Protein AF-A0AAW3MWT2-F1 (afdb_monomer)

Foldseek 3Di:
DDDDDDPDDPDDDPDPDDPPPPPPDPDPPDDDPPPPDPPPPFAWDDWDADPQWIWTDTPQWIWIAHNVRDMDIDSDPVSRVVVVVVVPPD

Solvent-accessible surface area (backbone atoms only — not comparable to full-atom values): 6159 Å² total; per-residue (Å²): 142,81,90,83,87,81,92,75,85,78,71,86,74,78,80,82,78,78,88,77,75,76,84,77,71,85,81,89,77,88,70,79,85,69,79,73,68,80,75,75,81,68,56,72,74,46,76,49,74,56,96,58,33,34,41,37,33,37,84,77,25,36,38,38,38,42,73,88,69,51,74,50,73,23,72,42,73,65,56,40,54,53,47,52,64,68,62,72,80,118

Radius of gyration: 27.47 Å; Cα contacts (8 Å, |Δi|>4): 74; chains: 1; bounding box: 90×34×46 Å

Sequence (90 aa):
MSKSSSRTRRAARPLRVSPLIAQYVPALATGSPATLAPQTTRNLLVSKTWFGVTVNRYQNGYEIIFADGRKLSSGTPWGLLVQMFKGGAK

Mean predicted aligned error: 18.37 Å

pLDDT: mean 70.32, std 18.53, range [40.59, 93.5]

Structure (mmCIF, N/CA/C/O backbone):
data_AF-A0AAW3MWT2-F1
#
_entry.id   AF-A0AAW3MWT2-F1
#
loop_
_atom_site.group_PDB
_atom_site.id
_atom_site.type_symbol
_atom_site.label_atom_id
_atom_site.label_alt_id
_atom_site.label_comp_id
_atom_site.label_asym_id
_atom_site.label_entity_id
_atom_site.label_seq_id
_atom_site.pdbx_PDB_ins_code
_atom_site.Cartn_x
_atom_site.Cartn_y
_atom_site.Cartn_z
_atom_site.occupancy
_atom_site.B_iso_or_equiv
_atom_site.auth_seq_id
_atom_site.auth_comp_id
_atom_site.auth_asym_id
_atom_site.auth_atom_id
_atom_site.pdbx_PDB_model_num
ATOM 1 N N . MET A 1 1 ? -70.515 -8.635 29.691 1.00 54.50 1 MET A N 1
ATOM 2 C CA . MET A 1 1 ? -69.882 -9.970 29.589 1.00 54.50 1 MET A CA 1
ATOM 3 C C . MET A 1 1 ? -70.101 -10.514 28.184 1.00 54.50 1 MET A C 1
ATOM 5 O O . MET A 1 1 ? -71.246 -10.711 27.821 1.00 54.50 1 MET A O 1
ATOM 9 N N . SER A 1 2 ? -69.034 -10.697 27.402 1.00 46.78 2 SER A N 1
ATOM 10 C CA . SER A 1 2 ? -68.845 -11.795 26.433 1.00 46.78 2 SER A CA 1
ATOM 11 C C . SER A 1 2 ? -67.476 -11.601 25.772 1.00 46.78 2 SER A C 1
ATOM 13 O O . SER A 1 2 ? -67.266 -10.664 25.005 1.00 46.78 2 SER A O 1
ATOM 15 N N . LYS A 1 3 ? -66.506 -12.440 26.149 1.00 49.66 3 LYS A N 1
ATOM 16 C CA . LYS A 1 3 ? -65.258 -12.624 25.403 1.00 49.66 3 LYS A CA 1
ATOM 17 C C . LYS A 1 3 ? -65.589 -13.539 24.225 1.00 49.66 3 LYS A C 1
ATOM 19 O O . LYS A 1 3 ? -66.073 -14.640 24.462 1.00 49.66 3 LYS A O 1
ATOM 24 N N . SER A 1 4 ? -65.235 -13.154 23.002 1.00 46.22 4 SER A N 1
ATOM 25 C CA . SER A 1 4 ? -64.970 -14.142 21.955 1.00 46.22 4 SER A CA 1
ATOM 26 C C . SER A 1 4 ? -63.790 -13.717 21.091 1.00 46.22 4 SER A C 1
ATOM 28 O O . SER A 1 4 ? -63.696 -12.598 20.597 1.00 46.22 4 SER A O 1
ATOM 30 N N . SER A 1 5 ? -62.850 -14.647 21.021 1.00 50.69 5 SER A N 1
ATOM 31 C CA . SER A 1 5 ? -61.530 -14.600 20.418 1.00 50.69 5 SER A CA 1
ATOM 32 C C . SER A 1 5 ? -61.615 -15.132 18.990 1.00 50.69 5 SER A C 1
ATOM 34 O O . SER A 1 5 ? -62.176 -16.203 18.782 1.00 50.69 5 SER A O 1
ATOM 36 N N . SER A 1 6 ? -60.989 -14.466 18.016 1.00 53.78 6 SER A N 1
ATOM 37 C CA . SER A 1 6 ? -60.463 -15.174 16.841 1.00 53.78 6 SER A CA 1
ATOM 38 C C . SER A 1 6 ? -59.199 -14.502 16.300 1.00 53.78 6 SER A C 1
ATOM 40 O O . SER A 1 6 ? -59.180 -13.623 15.444 1.00 53.78 6 SER A O 1
ATOM 42 N N . ARG A 1 7 ? -58.082 -14.961 16.859 1.00 49.88 7 ARG A N 1
ATOM 43 C CA . ARG A 1 7 ? -56.726 -14.792 16.345 1.00 49.88 7 ARG A CA 1
ATOM 44 C C . ARG A 1 7 ? -56.587 -15.618 15.062 1.00 49.88 7 ARG A C 1
ATOM 46 O O . ARG A 1 7 ? -56.202 -16.782 15.136 1.00 49.88 7 ARG A O 1
ATOM 53 N N . THR A 1 8 ? -56.850 -15.031 13.895 1.00 52.88 8 THR A N 1
ATOM 54 C CA . THR A 1 8 ? -56.598 -15.712 12.613 1.00 52.88 8 THR A CA 1
ATOM 55 C C . THR A 1 8 ? -55.355 -15.147 11.942 1.00 52.88 8 THR A C 1
ATOM 57 O O . THR A 1 8 ? -55.332 -14.058 11.376 1.00 52.88 8 THR A O 1
ATOM 60 N N . ARG A 1 9 ? -54.297 -15.949 12.055 1.00 54.38 9 ARG A N 1
ATOM 61 C CA . ARG A 1 9 ? -52.997 -15.853 11.393 1.00 54.38 9 ARG A CA 1
ATOM 62 C C . ARG A 1 9 ? -53.158 -15.494 9.909 1.00 54.38 9 ARG A C 1
ATOM 64 O O . ARG A 1 9 ? -53.617 -16.324 9.129 1.00 54.38 9 ARG A O 1
ATOM 71 N N . ARG A 1 10 ? -52.666 -14.332 9.479 1.00 48.22 10 ARG A N 1
ATOM 72 C CA . ARG A 1 10 ? -52.165 -14.185 8.105 1.00 48.22 10 ARG A CA 1
ATOM 73 C C . ARG A 1 10 ? -50.663 -14.006 8.167 1.00 48.22 10 ARG A C 1
ATOM 75 O O . ARG A 1 10 ? -50.141 -12.927 8.410 1.00 48.22 10 ARG A O 1
ATOM 82 N N . ALA A 1 11 ? -50.019 -15.159 8.038 1.00 56.28 11 ALA A N 1
ATOM 83 C CA . ALA A 1 11 ? -48.593 -15.333 7.903 1.00 56.28 11 ALA A CA 1
ATOM 84 C C . ALA A 1 11 ? -48.006 -14.335 6.900 1.00 56.28 11 ALA A C 1
ATOM 86 O O . ALA A 1 11 ? -48.584 -14.090 5.836 1.00 56.28 11 ALA A O 1
ATOM 87 N N . ALA A 1 12 ? -46.841 -13.807 7.268 1.00 53.75 12 ALA A N 1
ATOM 88 C CA . ALA A 1 12 ? -45.910 -13.129 6.390 1.00 53.75 12 ALA A CA 1
ATOM 89 C C . ALA A 1 12 ? -45.817 -13.884 5.057 1.00 53.75 12 ALA A C 1
ATOM 91 O O . ALA A 1 12 ? -45.319 -15.007 4.995 1.00 53.75 12 ALA A O 1
ATOM 92 N N . ARG A 1 13 ? -46.347 -13.281 3.992 1.00 54.59 13 ARG A N 1
ATOM 93 C CA . ARG A 1 13 ? -46.101 -13.746 2.631 1.00 54.59 13 ARG A CA 1
ATOM 94 C C . ARG A 1 13 ? -44.732 -13.203 2.226 1.00 54.59 13 ARG A C 1
ATOM 96 O O . ARG A 1 13 ? -44.605 -11.982 2.142 1.00 54.59 13 ARG A O 1
ATOM 103 N N . PRO A 1 14 ? -43.713 -14.046 1.992 1.00 58.22 14 PRO A N 1
ATOM 104 C CA . PRO A 1 14 ? -42.461 -13.560 1.442 1.00 58.22 14 PRO A CA 1
ATOM 105 C C . PRO A 1 14 ? -42.727 -13.019 0.034 1.00 58.22 14 PRO A C 1
ATOM 107 O O . PRO A 1 14 ? -43.324 -13.700 -0.806 1.00 58.22 14 PRO A O 1
ATOM 110 N N . LEU A 1 15 ? -42.318 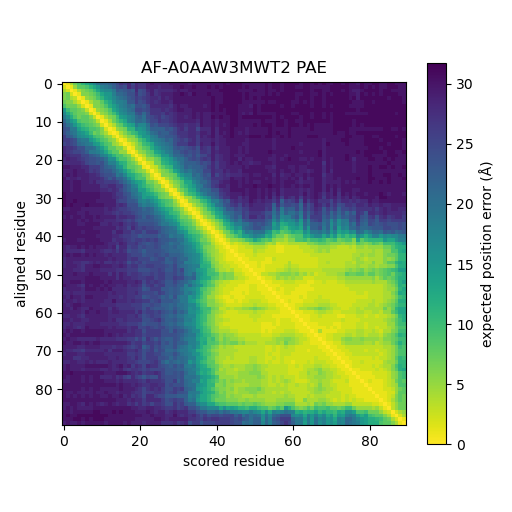-11.770 -0.194 1.00 60.72 15 LEU A N 1
ATOM 111 C CA . LEU A 1 15 ? -42.275 -11.150 -1.513 1.00 60.72 15 LEU A CA 1
ATOM 112 C C . LEU A 1 15 ? -41.439 -12.064 -2.415 1.00 60.72 15 LEU A C 1
ATOM 114 O O . LEU A 1 15 ? -40.248 -12.259 -2.176 1.00 60.72 15 LEU A O 1
ATOM 118 N N . ARG A 1 16 ? -42.075 -12.685 -3.414 1.00 57.94 16 ARG A N 1
ATOM 119 C CA . ARG A 1 16 ? -41.377 -13.476 -4.431 1.00 57.94 16 ARG A CA 1
ATOM 120 C C . ARG A 1 16 ? -40.522 -12.513 -5.249 1.00 57.94 16 ARG A C 1
ATOM 122 O O . ARG A 1 16 ? -41.037 -11.814 -6.114 1.00 57.94 16 ARG A O 1
ATOM 129 N N . VAL A 1 17 ? -39.238 -12.445 -4.922 1.00 54.28 17 VAL A N 1
ATOM 130 C CA . VAL A 1 17 ? -38.244 -11.674 -5.668 1.00 54.28 17 VAL A CA 1
ATOM 131 C C . VAL A 1 17 ? -38.124 -12.288 -7.065 1.00 54.28 17 VAL A C 1
ATOM 133 O O . VAL A 1 17 ? -37.851 -13.477 -7.214 1.00 54.28 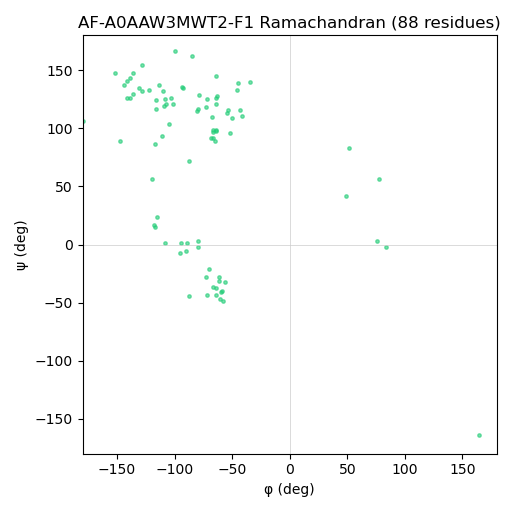17 VAL A O 1
ATOM 136 N N . SER A 1 18 ? -38.388 -11.481 -8.088 1.00 56.06 18 SER A N 1
ATOM 137 C CA . SER A 1 18 ? -38.247 -11.819 -9.505 1.00 56.06 18 SER A CA 1
ATOM 138 C C . SER A 1 18 ? -36.782 -12.125 -9.859 1.00 56.06 18 SER A C 1
ATOM 140 O O . SER A 1 18 ? -35.924 -11.273 -9.605 1.00 56.06 18 SER A O 1
ATOM 142 N N . PRO A 1 19 ? -36.453 -13.268 -10.488 1.00 55.72 19 PRO A N 1
ATOM 143 C CA . PRO A 1 19 ? -35.085 -13.601 -10.863 1.00 55.72 19 PRO A CA 1
ATOM 144 C C . PRO A 1 19 ? -34.765 -13.012 -12.244 1.00 55.72 19 PRO A C 1
ATOM 146 O O . PRO A 1 19 ? -34.675 -13.735 -13.228 1.00 55.72 19 PRO A O 1
ATOM 149 N N . LEU A 1 20 ? -34.619 -11.689 -12.338 1.00 53.03 20 LEU A N 1
ATOM 150 C CA . LEU A 1 20 ? -34.152 -11.025 -13.571 1.00 53.03 20 LEU A CA 1
ATOM 151 C C . LEU A 1 20 ? -32.722 -10.472 -13.464 1.00 53.03 20 LEU A C 1
ATOM 153 O O . LEU A 1 20 ? -32.201 -9.931 -14.429 1.00 53.03 20 LEU A O 1
ATOM 157 N N . ILE A 1 21 ? -32.051 -10.660 -12.322 1.00 51.66 21 ILE A N 1
ATOM 158 C CA . ILE A 1 21 ? -30.660 -10.207 -12.109 1.00 51.66 21 ILE A CA 1
ATOM 159 C C . ILE A 1 21 ? -29.642 -11.337 -12.384 1.00 51.66 21 ILE A C 1
ATOM 161 O O . ILE A 1 21 ? -28.441 -11.105 -12.449 1.00 51.66 21 ILE A O 1
ATOM 165 N N . ALA A 1 22 ? -30.097 -12.572 -12.624 1.00 49.16 22 ALA A N 1
ATOM 166 C CA . ALA A 1 22 ? -29.214 -13.730 -12.802 1.00 49.16 22 ALA A CA 1
ATOM 167 C C . ALA A 1 22 ? -28.563 -13.851 -14.201 1.00 49.16 22 ALA A C 1
ATOM 169 O O . ALA A 1 22 ? -27.780 -14.770 -14.415 1.00 49.16 22 ALA A O 1
ATOM 170 N N . GLN A 1 23 ? -28.861 -12.960 -15.155 1.00 50.59 23 GLN A N 1
ATOM 171 C CA . GLN A 1 23 ? -28.397 -13.090 -16.549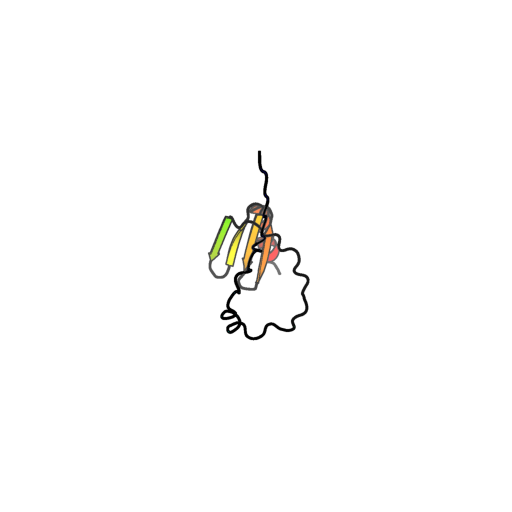 1.00 50.59 23 GLN A CA 1
ATOM 172 C C . GLN A 1 23 ? -27.100 -12.330 -16.894 1.00 50.59 23 GLN A C 1
ATOM 174 O O . GLN A 1 23 ? -26.648 -12.424 -18.029 1.00 50.59 23 GLN A O 1
ATOM 179 N N . TYR A 1 24 ? -26.459 -11.632 -15.945 1.00 47.81 24 TYR A N 1
ATOM 180 C CA . TYR A 1 24 ? -25.249 -10.830 -16.226 1.00 47.81 24 TYR A CA 1
ATOM 181 C C . TYR A 1 24 ? -23.966 -11.265 -15.502 1.00 47.81 24 TYR A C 1
ATOM 183 O O . TYR A 1 24 ? -22.990 -10.520 -15.508 1.00 47.81 24 TYR A O 1
ATOM 191 N N . VAL A 1 25 ? -23.904 -12.466 -14.919 1.00 48.47 25 VAL A N 1
ATOM 192 C CA . VAL A 1 25 ? -22.642 -12.978 -14.351 1.00 48.47 25 VAL A CA 1
ATOM 193 C C . VAL A 1 25 ? -22.211 -14.244 -15.090 1.00 48.47 25 VAL A C 1
ATOM 195 O O . VAL A 1 25 ? -22.545 -15.349 -14.659 1.00 48.47 25 VAL A O 1
ATOM 198 N N . PRO A 1 26 ? -21.484 -14.131 -16.216 1.00 45.53 26 PRO A N 1
ATOM 199 C CA . PRO A 1 26 ? -20.842 -15.288 -16.804 1.00 45.53 26 PRO A CA 1
ATOM 200 C C . PRO A 1 26 ? -19.638 -15.689 -15.936 1.00 45.53 26 PRO A C 1
ATOM 202 O O . PRO A 1 26 ? -18.695 -14.927 -15.758 1.00 45.53 26 PRO A O 1
ATOM 205 N N . ALA A 1 27 ? -19.712 -16.909 -15.404 1.00 52.59 27 ALA A N 1
ATOM 206 C CA . ALA A 1 27 ? -18.593 -17.789 -15.066 1.00 52.59 27 ALA A CA 1
ATOM 207 C C . ALA A 1 27 ? -17.447 -17.217 -14.198 1.00 52.59 27 ALA A C 1
ATOM 209 O O . ALA A 1 27 ? -16.353 -16.940 -14.677 1.00 52.59 27 ALA A O 1
ATOM 210 N N . LEU A 1 28 ? -17.644 -17.220 -12.879 1.00 46.56 28 LEU A N 1
ATOM 211 C CA . LEU A 1 28 ? -16.555 -17.382 -11.903 1.00 46.56 28 LEU A CA 1
ATOM 212 C C . LEU A 1 28 ? -16.822 -18.642 -11.072 1.00 46.56 28 LEU A 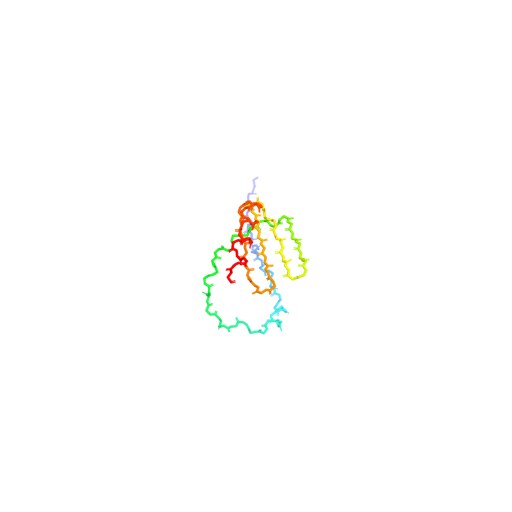C 1
ATOM 214 O O . LEU A 1 28 ? -16.961 -18.606 -9.854 1.00 46.56 28 LEU A O 1
ATOM 218 N N . ALA A 1 29 ? -16.964 -19.773 -11.760 1.00 49.78 29 ALA A N 1
ATOM 219 C CA . ALA A 1 29 ? -16.893 -21.076 -11.123 1.00 49.78 29 ALA A CA 1
ATOM 220 C C . ALA A 1 29 ? -15.445 -21.578 -11.217 1.00 49.78 29 ALA A C 1
ATOM 222 O O . ALA A 1 29 ? -14.828 -21.493 -12.273 1.00 49.78 29 ALA A O 1
ATOM 223 N 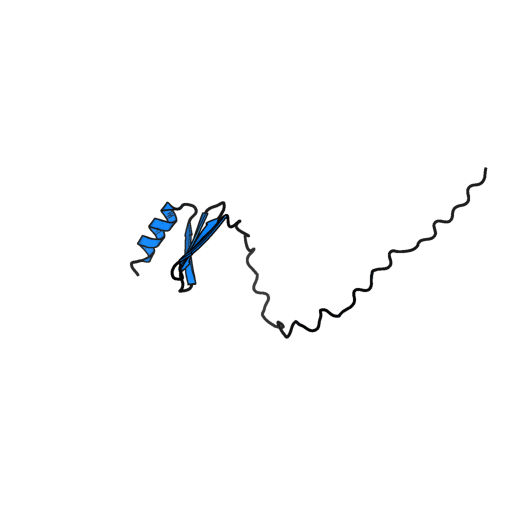N . THR A 1 30 ? -14.959 -22.098 -10.088 1.00 51.50 30 THR A N 1
ATOM 224 C CA . THR A 1 30 ? -13.718 -22.868 -9.885 1.00 51.50 30 THR A CA 1
ATOM 225 C C . THR A 1 30 ? -12.393 -22.102 -9.844 1.00 51.50 30 THR A C 1
ATOM 227 O O . THR A 1 30 ? -11.434 -22.450 -10.523 1.00 51.50 30 THR A O 1
ATOM 230 N N . GLY A 1 31 ? -12.295 -21.127 -8.942 1.00 47.84 31 GLY A N 1
ATOM 231 C CA . GLY A 1 31 ? -11.045 -20.856 -8.229 1.00 47.84 31 GLY A CA 1
ATOM 232 C C . GLY A 1 31 ? -11.224 -21.308 -6.784 1.00 47.84 31 GLY A C 1
ATOM 233 O O . GLY A 1 31 ? -12.202 -20.917 -6.154 1.00 47.84 31 GLY A O 1
ATOM 234 N N . SER A 1 32 ? -10.334 -22.169 -6.287 1.00 50.38 32 SER A N 1
ATOM 235 C CA . SER A 1 32 ? -10.210 -22.538 -4.867 1.00 50.38 32 SER A CA 1
ATOM 236 C C . SER A 1 32 ? -10.529 -21.347 -3.947 1.00 50.38 32 SER A C 1
ATOM 238 O O . SER A 1 32 ? -10.101 -20.237 -4.283 1.00 50.38 32 SER A O 1
ATOM 240 N N . PRO A 1 33 ? -11.243 -21.512 -2.812 1.00 49.16 33 PRO A N 1
ATOM 241 C CA . PRO A 1 33 ? -11.379 -20.437 -1.843 1.00 49.16 33 PRO A CA 1
ATOM 242 C C . PRO A 1 33 ? -9.986 -20.161 -1.278 1.00 49.16 33 PRO A C 1
ATOM 244 O O . PRO A 1 33 ? -9.560 -20.760 -0.293 1.00 49.16 33 PRO A O 1
ATOM 247 N N . ALA A 1 34 ? -9.246 -19.266 -1.933 1.00 58.81 34 ALA A N 1
ATOM 248 C CA . ALA A 1 34 ? -8.105 -18.623 -1.330 1.00 58.81 34 ALA A CA 1
ATOM 249 C C . ALA A 1 34 ? -8.645 -18.033 -0.037 1.00 58.81 34 ALA A C 1
ATOM 251 O O . ALA A 1 34 ? -9.567 -17.215 -0.067 1.00 58.81 34 ALA A O 1
ATOM 252 N N . THR A 1 35 ? -8.143 -18.529 1.088 1.00 49.59 35 THR A N 1
ATOM 253 C CA . THR A 1 35 ? -8.395 -17.980 2.408 1.00 49.59 35 THR A CA 1
ATOM 254 C C . THR A 1 35 ? -8.061 -16.498 2.311 1.00 49.59 35 THR A C 1
ATOM 256 O O . THR A 1 35 ? -6.891 -16.118 2.327 1.00 49.59 35 THR A O 1
ATOM 259 N N . LEU A 1 36 ? -9.078 -15.663 2.081 1.00 57.91 36 LEU A N 1
ATOM 260 C CA . LEU A 1 36 ? -8.938 -14.220 2.037 1.00 57.91 36 LEU A CA 1
ATOM 261 C C . LEU A 1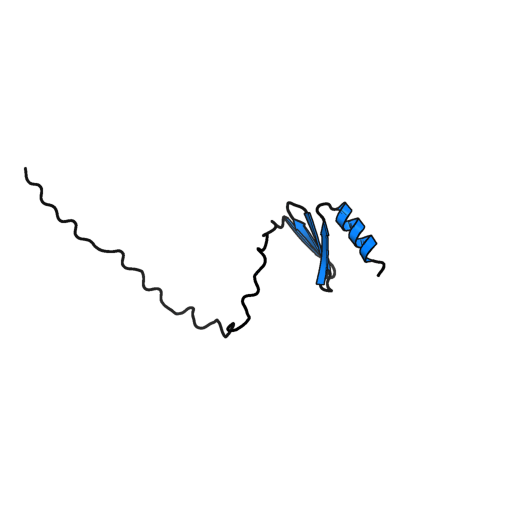 36 ? -8.524 -13.857 3.453 1.00 57.91 36 LEU A C 1
ATOM 263 O O . LEU A 1 36 ? -9.355 -13.841 4.362 1.00 57.91 36 LEU A O 1
ATOM 267 N N . ALA A 1 37 ? -7.215 -13.677 3.653 1.00 55.88 37 ALA A N 1
ATOM 268 C CA . ALA A 1 37 ? -6.680 -13.158 4.897 1.00 55.88 37 ALA A CA 1
ATOM 269 C C . ALA A 1 37 ? -7.549 -11.957 5.275 1.00 55.88 37 ALA A C 1
ATOM 271 O O . ALA A 1 37 ? -7.858 -11.165 4.376 1.00 55.88 37 ALA A O 1
ATOM 272 N N . PRO A 1 38 ? -8.005 -11.852 6.537 1.00 51.44 38 PRO A N 1
ATOM 273 C CA . PRO A 1 38 ? -8.960 -10.834 6.936 1.00 51.44 38 PRO A CA 1
ATOM 274 C C . PRO A 1 38 ? -8.436 -9.490 6.449 1.00 51.44 38 PRO A C 1
ATOM 276 O O . PRO A 1 38 ? -7.406 -9.010 6.930 1.00 51.44 38 PRO A O 1
ATOM 279 N N . GLN A 1 39 ? -9.101 -8.933 5.431 1.00 55.53 39 GLN A N 1
ATOM 280 C CA . GLN A 1 39 ? -8.764 -7.625 4.905 1.00 55.53 39 GLN A CA 1
ATOM 281 C C . GLN A 1 39 ? -9.035 -6.676 6.057 1.00 55.53 39 GLN A C 1
ATOM 283 O O . GLN A 1 39 ? -10.175 -6.334 6.355 1.00 55.53 39 GLN A O 1
ATOM 288 N N . THR A 1 40 ? -7.976 -6.320 6.775 1.00 62.78 40 THR A N 1
ATOM 289 C CA . THR A 1 40 ? -8.042 -5.279 7.782 1.00 62.78 40 THR A CA 1
ATOM 290 C C . THR A 1 40 ? -8.302 -4.016 6.982 1.00 62.78 40 THR A C 1
ATOM 292 O O . THR A 1 40 ? -7.386 -3.473 6.365 1.00 62.78 40 THR A O 1
ATOM 295 N N . THR A 1 41 ? -9.567 -3.617 6.882 1.00 65.31 41 THR A N 1
ATOM 296 C CA . THR A 1 41 ? -9.980 -2.454 6.105 1.00 65.31 41 THR A CA 1
ATOM 297 C C . THR A 1 41 ? -9.396 -1.226 6.791 1.00 65.31 41 THR A C 1
ATOM 299 O O . THR A 1 41 ? -9.951 -0.700 7.753 1.00 65.31 41 THR A O 1
ATOM 302 N N . ARG A 1 42 ? -8.197 -0.814 6.371 1.00 77.81 42 ARG A N 1
ATOM 303 C CA . ARG A 1 42 ? -7.542 0.379 6.904 1.00 77.81 42 ARG A CA 1
ATOM 304 C C . ARG A 1 42 ? -8.291 1.587 6.365 1.00 77.81 42 ARG A C 1
ATOM 306 O O . ARG A 1 42 ? -8.441 1.724 5.153 1.00 77.81 42 ARG A O 1
ATOM 313 N N . ASN A 1 43 ? -8.753 2.459 7.257 1.00 86.31 43 ASN A N 1
ATOM 314 C CA . ASN A 1 43 ? -9.459 3.667 6.852 1.00 86.31 43 ASN A CA 1
ATOM 315 C C . ASN A 1 43 ? -8.483 4.609 6.125 1.00 86.31 43 ASN A C 1
ATOM 317 O O . ASN A 1 43 ? -7.532 5.118 6.731 1.00 86.31 43 ASN A O 1
ATOM 321 N N . LEU A 1 44 ? -8.678 4.755 4.814 1.00 88.56 44 LEU A N 1
ATOM 322 C CA . LEU A 1 44 ? -7.858 5.578 3.933 1.00 88.56 44 LEU A CA 1
ATOM 323 C C . LEU A 1 44 ? -8.285 7.038 4.087 1.00 88.56 44 LEU A C 1
ATOM 325 O O . LEU A 1 44 ? -9.408 7.402 3.759 1.00 88.56 44 LEU A O 1
ATOM 329 N N . LEU A 1 45 ? -7.372 7.870 4.576 1.00 91.69 45 LEU A N 1
ATOM 330 C CA . LEU A 1 45 ? -7.612 9.295 4.790 1.00 91.69 45 LEU A CA 1
ATOM 331 C C . LEU A 1 45 ? -7.303 10.112 3.538 1.00 91.69 45 LEU A C 1
ATOM 333 O O . LEU A 1 45 ? -8.038 11.030 3.193 1.00 91.69 45 LEU A O 1
ATOM 337 N N . VAL A 1 46 ? -6.179 9.812 2.884 1.00 92.19 46 VAL A N 1
ATOM 338 C CA . VAL A 1 46 ? -5.710 10.543 1.701 1.00 92.19 46 VAL A CA 1
ATOM 339 C C . VAL A 1 46 ? -5.048 9.561 0.750 1.00 92.19 46 VAL A C 1
ATOM 341 O O . VAL A 1 46 ? -4.250 8.735 1.184 1.00 92.19 46 VAL A O 1
ATOM 344 N N . SER A 1 47 ? -5.327 9.692 -0.543 1.00 93.50 47 SER A N 1
ATOM 345 C CA . SER A 1 47 ? -4.592 9.005 -1.601 1.00 93.50 47 SER A CA 1
ATOM 346 C C . SER A 1 47 ? -4.193 10.002 -2.679 1.00 93.50 47 SER A C 1
ATOM 348 O O . SER A 1 47 ? -4.991 10.857 -3.067 1.00 93.50 47 SER A O 1
ATOM 350 N N . LYS A 1 48 ? -2.939 9.933 -3.123 1.00 92.62 48 LYS A N 1
ATOM 351 C CA . LYS A 1 48 ? -2.417 10.739 -4.229 1.00 92.62 48 LYS A CA 1
ATOM 352 C C . LYS A 1 48 ? -1.579 9.867 -5.145 1.00 92.62 48 LYS A C 1
ATOM 354 O O . LYS A 1 48 ? -0.647 9.225 -4.678 1.00 92.62 48 LYS A O 1
ATOM 359 N N . THR A 1 49 ? -1.851 9.924 -6.443 1.00 92.81 49 THR A N 1
ATOM 360 C CA . THR A 1 49 ? -1.095 9.185 -7.460 1.00 92.81 49 THR A CA 1
ATOM 361 C C . THR A 1 49 ? -0.394 10.149 -8.404 1.00 92.81 49 THR A C 1
ATOM 363 O O . THR A 1 49 ? -1.033 11.030 -8.971 1.00 92.81 49 THR A O 1
ATOM 366 N N . TRP A 1 50 ? 0.923 10.009 -8.531 1.00 89.44 50 TRP A N 1
ATOM 367 C CA . TRP A 1 50 ? 1.794 10.866 -9.334 1.00 89.44 50 TRP A CA 1
ATOM 368 C C . TRP A 1 50 ? 2.810 9.987 -10.064 1.00 89.44 50 TRP A C 1
ATOM 370 O O . TRP A 1 50 ? 3.491 9.190 -9.427 1.00 89.44 50 TRP A O 1
ATOM 380 N N . PHE A 1 51 ? 2.903 10.108 -11.392 1.00 89.69 51 PHE A N 1
ATOM 381 C CA . PHE A 1 51 ? 3.848 9.343 -12.227 1.00 89.69 51 PHE A CA 1
ATOM 382 C C . PHE A 1 51 ? 3.853 7.823 -11.951 1.00 89.69 51 PHE A C 1
ATOM 384 O O . PHE A 1 51 ? 4.903 7.194 -11.867 1.00 89.69 51 PHE A O 1
ATOM 391 N N . GLY A 1 52 ? 2.671 7.225 -11.760 1.00 85.81 52 GLY A N 1
ATOM 392 C CA . GLY A 1 52 ? 2.538 5.793 -11.458 1.00 85.81 52 GLY A CA 1
ATOM 393 C C . GLY A 1 52 ? 2.891 5.400 -10.016 1.00 85.81 52 GLY A C 1
ATOM 394 O O . GLY A 1 52 ? 2.811 4.226 -9.671 1.00 85.81 52 GLY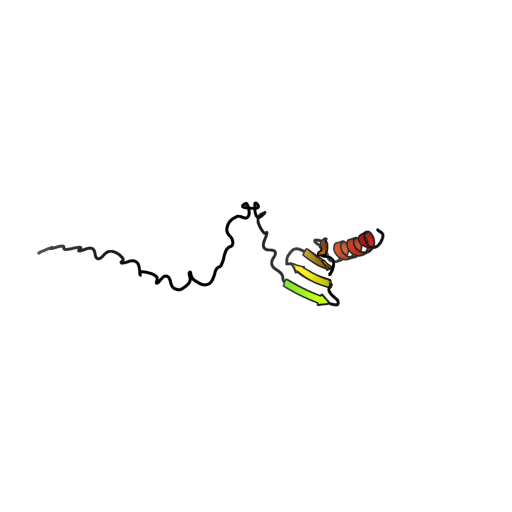 A O 1
ATOM 395 N N . VAL A 1 53 ? 3.228 6.360 -9.154 1.00 88.19 53 VAL A N 1
ATOM 396 C CA . VAL A 1 53 ? 3.447 6.155 -7.719 1.00 88.19 53 VAL A CA 1
ATOM 397 C C . VAL A 1 53 ? 2.220 6.630 -6.953 1.00 88.19 53 VAL A C 1
ATOM 399 O O . VAL A 1 53 ? 1.843 7.796 -7.034 1.00 88.19 53 VAL A O 1
ATOM 402 N N . THR A 1 54 ? 1.593 5.738 -6.193 1.00 91.75 54 THR A N 1
ATOM 403 C CA . THR A 1 54 ? 0.451 6.049 -5.327 1.00 91.75 54 THR A CA 1
ATOM 404 C C . THR A 1 54 ? 0.901 6.127 -3.881 1.00 91.75 54 THR A C 1
ATOM 406 O O . THR A 1 54 ? 1.479 5.181 -3.361 1.00 91.75 54 THR A O 1
ATOM 409 N N . VAL A 1 55 ? 0.607 7.238 -3.217 1.00 91.75 55 VAL A N 1
ATOM 410 C CA . VAL A 1 55 ? 0.861 7.466 -1.796 1.00 91.75 55 VAL A CA 1
ATOM 411 C C . VAL A 1 55 ? -0.470 7.474 -1.061 1.00 91.75 55 VAL A C 1
ATOM 413 O O . VAL A 1 55 ? -1.322 8.326 -1.316 1.00 91.75 55 VAL A O 1
ATOM 416 N N . ASN A 1 56 ? -0.627 6.550 -0.121 1.00 93.25 56 ASN A N 1
ATOM 417 C CA . ASN A 1 56 ? -1.794 6.401 0.733 1.00 93.25 56 ASN A CA 1
ATOM 418 C C . ASN A 1 56 ? -1.442 6.785 2.173 1.00 93.25 56 ASN A C 1
ATOM 420 O O . ASN A 1 56 ? -0.456 6.315 2.742 1.00 93.25 56 ASN A O 1
ATOM 424 N N . ARG A 1 57 ? -2.285 7.607 2.793 1.00 91.44 57 ARG A N 1
ATOM 425 C CA . ARG A 1 57 ? -2.286 7.874 4.231 1.00 91.44 57 ARG A CA 1
ATOM 426 C C . ARG A 1 57 ? -3.497 7.193 4.841 1.00 91.44 57 ARG A C 1
ATOM 428 O O . ARG A 1 57 ? -4.629 7.526 4.502 1.00 91.44 57 ARG A O 1
ATOM 435 N N . TYR A 1 58 ? -3.251 6.297 5.778 1.00 92.88 58 TYR A N 1
ATOM 436 C CA . TYR A 1 58 ? -4.259 5.655 6.607 1.00 92.88 58 TYR A CA 1
ATOM 437 C C . TYR A 1 58 ? -4.324 6.326 7.978 1.00 92.88 58 TYR A C 1
ATOM 439 O O . TYR A 1 58 ? -3.418 7.059 8.377 1.00 92.88 58 TYR A O 1
ATOM 447 N N . GLN A 1 59 ? -5.379 6.037 8.736 1.00 90.50 59 GLN A N 1
ATOM 448 C CA . GLN A 1 59 ? -5.496 6.494 10.123 1.00 90.50 59 GLN A CA 1
ATOM 449 C C . GLN A 1 59 ? -4.309 6.059 10.999 1.00 90.50 59 GLN A C 1
ATOM 451 O O . GLN A 1 59 ? -3.913 6.784 11.906 1.00 90.50 59 GLN A O 1
ATOM 456 N N . ASN A 1 60 ? -3.726 4.897 10.709 1.00 89.06 60 ASN A N 1
ATOM 457 C CA . ASN A 1 60 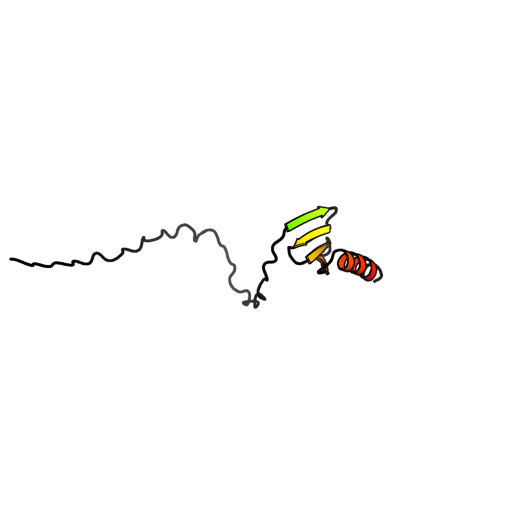? -2.662 4.273 11.492 1.00 89.06 60 ASN A CA 1
ATOM 458 C C . ASN A 1 60 ? -1.341 4.102 10.722 1.00 89.06 60 ASN A C 1
ATOM 460 O O . ASN A 1 60 ? -0.499 3.305 11.134 1.00 89.06 60 ASN A O 1
ATOM 464 N N . GLY A 1 61 ? -1.144 4.806 9.604 1.00 90.94 61 GLY A N 1
ATOM 465 C CA . GLY A 1 61 ? 0.119 4.713 8.879 1.00 90.94 61 GLY A CA 1
ATOM 466 C C . GLY A 1 61 ? 0.084 5.246 7.458 1.00 90.94 61 GLY A C 1
ATOM 467 O O . GLY A 1 61 ? -0.815 5.980 7.055 1.00 90.94 61 GLY A O 1
ATOM 468 N N . TYR A 1 62 ? 1.098 4.859 6.700 1.00 91.56 62 TYR A N 1
ATOM 469 C CA . TYR A 1 62 ? 1.363 5.307 5.346 1.00 91.56 62 TYR A CA 1
ATOM 470 C C . TYR A 1 62 ? 1.749 4.111 4.482 1.00 91.56 62 TYR A C 1
ATOM 472 O O . TYR A 1 62 ? 2.382 3.163 4.954 1.00 91.56 62 TYR A O 1
ATOM 480 N N . GLU A 1 63 ? 1.387 4.173 3.211 1.00 92.12 63 GLU A N 1
ATOM 481 C CA . GLU A 1 63 ? 1.779 3.199 2.204 1.00 92.12 63 GLU A CA 1
ATOM 482 C C . GLU A 1 63 ? 2.137 3.920 0.910 1.00 92.12 63 GLU A C 1
ATOM 484 O O . GLU A 1 63 ? 1.510 4.914 0.547 1.00 92.12 63 GLU A O 1
ATOM 489 N N . ILE A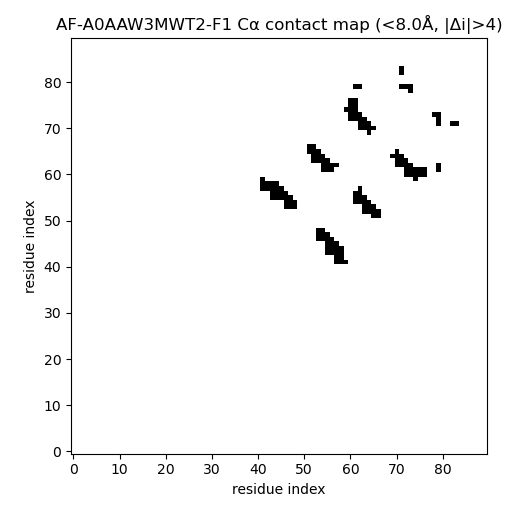 1 64 ? 3.140 3.408 0.208 1.00 91.31 64 ILE A N 1
ATOM 490 C CA . ILE A 1 64 ? 3.440 3.789 -1.164 1.00 91.31 64 ILE A CA 1
ATOM 491 C C . ILE A 1 64 ? 3.393 2.558 -2.038 1.00 91.31 64 ILE A C 1
ATOM 493 O O . ILE A 1 64 ? 3.988 1.537 -1.706 1.00 91.31 64 ILE A O 1
ATOM 497 N N . ILE A 1 65 ? 2.706 2.690 -3.162 1.00 91.75 65 ILE A N 1
ATOM 498 C CA . ILE A 1 65 ? 2.552 1.676 -4.189 1.00 91.75 65 ILE A CA 1
ATOM 499 C C . ILE A 1 65 ? 3.225 2.221 -5.444 1.00 91.75 65 ILE A C 1
ATOM 501 O O . ILE A 1 65 ? 2.815 3.252 -5.975 1.00 91.75 65 ILE A O 1
ATOM 505 N N . PHE A 1 66 ? 4.274 1.552 -5.896 1.00 89.44 66 PHE A N 1
ATOM 506 C CA . PHE A 1 66 ? 4.984 1.900 -7.121 1.00 89.44 66 PHE A CA 1
ATOM 507 C C . PHE A 1 66 ? 4.298 1.279 -8.343 1.00 89.44 66 PHE A C 1
ATOM 509 O O . PHE A 1 66 ? 3.530 0.322 -8.223 1.00 89.44 66 PHE A O 1
ATOM 516 N N . ALA A 1 67 ? 4.604 1.805 -9.530 1.00 87.62 67 ALA A N 1
ATOM 517 C CA . ALA A 1 67 ? 4.029 1.337 -10.794 1.00 87.62 67 ALA A CA 1
ATOM 518 C C . ALA A 1 67 ? 4.367 -0.132 -11.104 1.00 87.62 67 ALA A C 1
ATOM 520 O O . ALA A 1 67 ? 3.598 -0.823 -11.763 1.00 87.62 67 ALA A O 1
ATOM 521 N N . ASP A 1 68 ? 5.502 -0.613 -10.596 1.00 86.62 68 ASP A N 1
ATOM 522 C CA . ASP A 1 68 ? 5.961 -2.002 -10.706 1.00 86.62 68 ASP A CA 1
ATOM 523 C C . ASP A 1 68 ? 5.285 -2.954 -9.697 1.00 86.62 68 ASP A C 1
ATOM 525 O O . ASP A 1 68 ? 5.618 -4.135 -9.627 1.00 86.62 68 ASP A O 1
ATOM 529 N N . GLY A 1 69 ? 4.340 -2.449 -8.899 1.00 83.56 69 GLY A N 1
ATOM 530 C CA . GLY A 1 69 ? 3.617 -3.216 -7.891 1.00 83.56 69 GLY A CA 1
ATOM 531 C C . GLY A 1 69 ? 4.349 -3.361 -6.555 1.00 83.56 69 GLY A C 1
ATOM 532 O O . GLY A 1 69 ? 3.771 -3.928 -5.623 1.00 83.56 69 GLY A O 1
ATOM 533 N N . ARG A 1 70 ? 5.575 -2.830 -6.405 1.00 87.38 70 ARG A N 1
ATOM 534 C CA . ARG A 1 70 ? 6.254 -2.792 -5.101 1.00 87.38 70 ARG A CA 1
ATOM 535 C C . ARG A 1 70 ? 5.475 -1.919 -4.128 1.00 87.38 70 ARG A C 1
ATOM 537 O O . ARG A 1 70 ? 4.899 -0.895 -4.496 1.00 87.38 70 ARG A O 1
ATOM 544 N N . LYS A 1 71 ? 5.490 -2.322 -2.858 1.00 89.44 71 LYS A N 1
ATOM 545 C CA . LYS A 1 71 ? 4.804 -1.616 -1.779 1.00 89.44 71 LYS A CA 1
ATOM 546 C C . LYS A 1 71 ? 5.751 -1.348 -0.624 1.00 89.44 71 LYS A C 1
ATOM 548 O O . LYS A 1 71 ? 6.440 -2.254 -0.162 1.00 89.44 71 LYS A O 1
ATOM 553 N N . LEU A 1 72 ? 5.749 -0.114 -0.142 1.00 89.12 72 LEU A N 1
ATOM 554 C CA . LEU A 1 72 ? 6.405 0.288 1.098 1.00 89.12 72 LEU A CA 1
ATOM 555 C C . LEU A 1 72 ? 5.334 0.707 2.087 1.00 89.12 72 LEU A C 1
ATOM 557 O O . LEU A 1 72 ? 4.394 1.402 1.715 1.00 89.12 72 LEU A O 1
ATOM 561 N N . SER A 1 73 ? 5.460 0.292 3.343 1.00 90.12 73 SER A N 1
ATOM 562 C CA . SER A 1 73 ? 4.484 0.644 4.371 1.00 90.12 73 SER A CA 1
ATOM 563 C C . SER A 1 73 ? 5.168 0.931 5.696 1.00 90.12 73 SER A C 1
ATOM 565 O O . SER A 1 73 ? 6.144 0.281 6.077 1.00 90.12 73 SER A O 1
ATOM 567 N N . SER A 1 74 ? 4.663 1.940 6.396 1.00 89.44 74 SER A N 1
ATOM 568 C CA . SER A 1 74 ? 5.230 2.402 7.656 1.00 89.44 74 SER A CA 1
ATOM 569 C C . SER A 1 74 ? 4.153 3.030 8.533 1.00 89.44 74 SER A C 1
ATOM 571 O O . SER A 1 74 ? 3.236 3.678 8.034 1.00 89.44 74 SER A O 1
ATOM 573 N N . GLY A 1 75 ? 4.283 2.890 9.853 1.00 89.62 75 GLY A N 1
ATOM 574 C CA . GLY A 1 75 ? 3.424 3.595 10.812 1.00 89.62 75 GLY A CA 1
ATOM 575 C C . GLY A 1 75 ? 3.692 5.105 10.867 1.00 89.62 75 GLY A C 1
ATOM 576 O O . GLY A 1 75 ? 2.825 5.873 11.273 1.00 89.62 75 GLY A O 1
ATOM 577 N N . THR A 1 76 ? 4.872 5.552 10.425 1.00 88.38 76 THR A N 1
ATOM 578 C CA . THR A 1 76 ? 5.282 6.966 10.442 1.00 88.38 76 THR A CA 1
ATOM 579 C C . THR A 1 76 ? 5.789 7.433 9.071 1.00 88.38 76 THR A C 1
ATOM 581 O O . THR A 1 76 ? 6.318 6.614 8.309 1.00 88.38 76 THR A O 1
ATOM 584 N N . PRO A 1 77 ? 5.706 8.740 8.750 1.00 84.75 77 PRO A N 1
ATOM 585 C CA . PRO A 1 77 ? 6.267 9.285 7.510 1.00 84.75 77 PRO A CA 1
ATOM 586 C C . PRO A 1 77 ? 7.778 9.045 7.400 1.00 84.75 77 PRO A C 1
ATOM 588 O O . PRO A 1 77 ? 8.279 8.679 6.340 1.00 84.75 77 PRO A O 1
ATOM 591 N N . TRP A 1 78 ? 8.497 9.185 8.518 1.00 85.94 78 TRP A N 1
ATOM 592 C CA . TRP A 1 78 ? 9.945 8.980 8.587 1.00 85.94 78 TRP A CA 1
ATOM 593 C C . TRP A 1 78 ? 10.353 7.544 8.279 1.00 85.94 78 TRP A C 1
ATOM 595 O O . TRP A 1 78 ? 11.288 7.329 7.514 1.00 85.94 78 TRP A O 1
ATOM 605 N N . GLY A 1 79 ? 9.632 6.555 8.815 1.00 84.50 79 GLY A N 1
ATOM 606 C CA . GLY A 1 79 ? 9.908 5.156 8.494 1.00 84.50 79 GLY A CA 1
ATOM 607 C C . GLY A 1 79 ? 9.715 4.861 7.006 1.00 84.50 79 GLY A C 1
ATOM 608 O O . GLY A 1 79 ? 10.450 4.057 6.440 1.00 84.50 79 GLY A O 1
ATOM 609 N N . LEU A 1 80 ? 8.792 5.571 6.350 1.00 85.50 80 LEU A N 1
ATOM 610 C CA . LEU A 1 80 ? 8.563 5.429 4.920 1.00 85.50 80 LEU A CA 1
ATOM 611 C C . LEU A 1 80 ? 9.709 6.043 4.104 1.00 85.50 80 LEU A C 1
ATOM 613 O O . LEU A 1 80 ? 10.219 5.401 3.190 1.00 85.50 80 LEU A O 1
ATOM 617 N N . LEU A 1 81 ? 10.175 7.234 4.491 1.00 84.44 81 LEU A N 1
ATOM 618 C CA . LEU A 1 81 ? 11.349 7.877 3.898 1.00 84.44 81 LEU A CA 1
ATOM 619 C C . LEU A 1 81 ? 12.596 6.982 4.013 1.00 84.44 81 LEU A C 1
ATOM 621 O O . LEU A 1 81 ? 13.273 6.722 3.023 1.00 84.44 81 LEU A O 1
ATOM 625 N N . VAL A 1 82 ? 12.871 6.449 5.207 1.00 86.31 82 VAL A N 1
ATOM 626 C CA . VAL A 1 82 ? 14.007 5.542 5.443 1.00 86.31 82 VAL A CA 1
ATOM 627 C C . VAL A 1 82 ? 13.902 4.284 4.578 1.00 86.31 82 VAL A C 1
ATOM 629 O O . VAL A 1 82 ? 14.902 3.841 4.015 1.00 86.31 82 VAL A O 1
ATOM 632 N N . GLN A 1 83 ? 12.702 3.715 4.430 1.00 84.75 83 GLN A N 1
ATOM 633 C CA . GLN A 1 83 ? 12.480 2.557 3.564 1.00 84.75 83 GLN A CA 1
ATOM 634 C C . GLN A 1 83 ? 12.734 2.862 2.083 1.00 84.75 83 GLN A C 1
ATOM 636 O O . GLN A 1 83 ? 13.298 2.011 1.399 1.00 84.75 83 GLN A O 1
ATOM 641 N N . MET A 1 84 ? 12.385 4.057 1.592 1.00 81.81 84 MET A N 1
ATOM 642 C CA . MET A 1 84 ? 12.713 4.465 0.219 1.00 81.81 84 MET A CA 1
ATOM 643 C C . MET A 1 84 ? 14.225 4.491 -0.015 1.00 81.81 84 MET A C 1
ATOM 645 O O . MET A 1 84 ? 14.704 3.922 -0.991 1.00 81.81 84 MET A O 1
ATOM 649 N N . PHE A 1 85 ? 14.984 5.099 0.902 1.00 80.50 85 PHE A N 1
ATOM 650 C CA . PHE A 1 85 ? 16.444 5.164 0.790 1.00 80.50 85 PHE A CA 1
ATOM 651 C C . PHE A 1 85 ? 17.096 3.785 0.931 1.00 80.50 85 PHE A C 1
ATOM 653 O O . PHE A 1 85 ? 18.052 3.476 0.225 1.00 80.50 85 PHE A O 1
ATOM 660 N N . LYS A 1 86 ? 16.550 2.919 1.792 1.00 75.50 86 LYS A N 1
ATOM 661 C CA . LYS A 1 86 ? 17.040 1.546 1.972 1.00 75.50 86 LYS A CA 1
ATOM 662 C C . LYS A 1 86 ? 16.698 0.631 0.786 1.00 75.50 86 LYS A C 1
ATOM 664 O O . LYS A 1 86 ? 17.422 -0.328 0.536 1.00 75.50 86 LYS A O 1
ATOM 669 N N . GLY A 1 87 ? 15.608 0.917 0.073 1.00 60.56 87 GLY A N 1
ATOM 670 C CA . GLY A 1 87 ? 15.130 0.167 -1.092 1.00 60.56 87 GLY A CA 1
ATOM 671 C C . GLY A 1 87 ? 15.678 0.637 -2.444 1.00 60.56 87 GLY A C 1
ATOM 672 O O . GLY A 1 87 ? 15.395 -0.012 -3.445 1.00 60.56 87 GLY A O 1
ATOM 673 N N . GLY A 1 88 ? 16.446 1.733 -2.488 1.00 49.00 88 GLY A N 1
ATOM 674 C CA . GLY A 1 88 ? 17.052 2.277 -3.713 1.00 49.00 88 GLY A CA 1
ATOM 675 C C . GLY A 1 88 ? 18.445 1.734 -4.061 1.00 49.00 88 GLY A C 1
ATOM 676 O O . GLY A 1 88 ? 19.024 2.172 -5.047 1.00 49.00 88 GLY A O 1
ATOM 677 N N . ALA A 1 89 ? 18.995 0.812 -3.262 1.00 40.59 89 ALA A N 1
ATOM 678 C CA . ALA A 1 89 ? 20.367 0.302 -3.400 1.00 40.59 89 ALA A CA 1
ATOM 679 C C . ALA A 1 89 ? 20.454 -1.196 -3.762 1.00 40.59 89 ALA A C 1
ATOM 681 O O . ALA A 1 89 ? 21.452 -1.846 -3.444 1.00 40.59 89 ALA A O 1
ATOM 682 N N . LYS A 1 90 ? 19.415 -1.769 -4.380 1.00 41.03 90 LYS A N 1
ATOM 683 C CA . LYS A 1 90 ? 19.440 -3.144 -4.898 1.00 41.03 90 LYS A CA 1
ATOM 684 C C . LYS A 1 90 ? 18.815 -3.225 -6.276 1.00 41.03 90 LYS A C 1
ATOM 686 O O . LYS A 1 90 ? 17.718 -2.646 -6.434 1.00 41.03 90 LYS A O 1
#

Secondary structure (DSSP, 8-state):
--------------------STTS-------------------EEEEEEETTEEEEEETTEEEEE-TTS-EEEESSHHHHHHHHHHHS--

Organism: NCBI:txid101571

Nearest PDB structures (foldseek):
  1w4t-assembly1_A  TM=6.031E-01  e=1.064E+00  Pseudomonas aeruginosa
  1shy-assembly1_B  TM=7.055E-01  e=2.515E+00  Homo sapiens
  6rxy-assembly1_UU  TM=6.379E-01  e=1.635E+00  Thermochaetoides thermophila
  8f5o-assembly1_F  TM=6.314E-01  e=2.365E+00  Leishmania tarentolae
  5oql-assembly1_O  TM=6.410E-01  e=3.024E+00  Thermochaetoides thermophila DSM 1495